Protein AF-A0A954YK16-F1 (afdb_monomer_lite)

Secondary structure (DSSP, 8-state):
--TTPPPPP---TT--SS-HHHHHHHHHTT-TTGGGSTTHHHHHHHHHHHTTPPP--HHHHHHHHHHHHHHHHHHHHHHH-

Sequence (81 aa):
MLEGAVPWIVDWEMARIGDPAYDLAVVSRGNRRLLGVRNGLNVLLDAYLESGGKPISLTDIHVHESFLILHWLNEGWREHS

Radius of gyration: 14.89 Å; chains: 1; bounding box: 33×34×40 Å

pLDDT: mean 89.9, std 10.64, range [44.03, 97.75]

Foldseek 3Di:
DDDPDDDDDDDCPVPDDDDCLLVLLVQCLVPCCRVNDHPVSVVVLVVCVVVVHDDDDPVSNVVNSVVVVVVVVVVVVVVVD

Structure (mmCIF, N/CA/C/O backbone):
data_AF-A0A954YK16-F1
#
_entry.id   AF-A0A954YK16-F1
#
loop_
_atom_site.group_PDB
_atom_site.id
_atom_site.type_symbol
_atom_site.label_atom_id
_atom_site.label_alt_id
_atom_site.label_comp_id
_atom_site.label_asym_id
_atom_site.label_entity_id
_atom_site.label_seq_id
_atom_site.pdbx_PDB_ins_code
_atom_site.Cartn_x
_atom_site.Cartn_y
_atom_site.Cartn_z
_atom_site.occupancy
_atom_site.B_iso_or_equiv
_atom_site.auth_seq_id
_atom_site.auth_comp_id
_atom_site.auth_asym_id
_atom_site.auth_atom_id
_atom_site.pdbx_PDB_model_num
ATOM 1 N N . MET A 1 1 ? -12.326 -25.405 9.394 1.00 44.03 1 MET A N 1
ATOM 2 C CA . MET A 1 1 ? -12.321 -23.969 9.734 1.00 44.03 1 MET A CA 1
ATOM 3 C C . MET A 1 1 ? -11.220 -23.775 10.756 1.00 44.03 1 MET A C 1
ATOM 5 O O . MET A 1 1 ? -11.243 -24.471 11.760 1.00 44.03 1 MET A O 1
ATOM 9 N N . LEU A 1 2 ? -10.209 -22.961 10.455 1.00 50.47 2 LEU A N 1
ATOM 10 C CA . LEU A 1 2 ? -9.169 -22.606 11.423 1.00 50.47 2 LEU A CA 1
ATOM 11 C C . LEU A 1 2 ? -9.650 -21.364 12.175 1.00 50.47 2 LEU A C 1
ATOM 13 O O . LEU A 1 2 ? -9.385 -20.244 11.751 1.00 50.47 2 LEU A O 1
ATOM 17 N N . GLU A 1 3 ? -10.412 -21.561 13.245 1.00 49.59 3 GLU A N 1
ATOM 18 C CA . GLU A 1 3 ? -10.675 -20.483 14.199 1.00 49.59 3 GLU A CA 1
ATOM 19 C C . GLU A 1 3 ? -9.411 -20.281 15.050 1.00 49.59 3 GLU A C 1
ATOM 21 O O . GLU A 1 3 ? -8.928 -21.220 15.680 1.00 49.59 3 GLU A O 1
ATOM 26 N N . GLY A 1 4 ? -8.838 -19.072 15.024 1.00 66.88 4 GLY A N 1
ATOM 27 C CA . GLY A 1 4 ? -7.730 -18.670 15.906 1.00 66.88 4 GLY A CA 1
ATOM 28 C C . GLY A 1 4 ? -6.310 -18.718 15.324 1.00 66.88 4 GLY A C 1
ATOM 29 O O . GLY A 1 4 ? -5.360 -18.436 16.051 1.00 66.88 4 GLY A O 1
ATOM 30 N N . ALA A 1 5 ? -6.124 -19.037 14.041 1.00 71.06 5 ALA A N 1
ATOM 31 C CA . ALA A 1 5 ? -4.799 -18.962 13.424 1.00 71.06 5 ALA A CA 1
ATOM 32 C C . ALA A 1 5 ? -4.455 -17.512 13.042 1.00 71.06 5 ALA A C 1
ATOM 34 O O . ALA A 1 5 ? -5.113 -16.921 12.187 1.00 71.06 5 ALA A O 1
ATOM 35 N N . VAL A 1 6 ? -3.407 -16.951 13.651 1.00 78.62 6 VAL A N 1
ATOM 36 C CA . VAL A 1 6 ? -2.813 -15.688 13.191 1.00 78.62 6 VAL A CA 1
ATOM 37 C C . VAL A 1 6 ? -2.060 -15.969 11.884 1.00 78.62 6 VAL A C 1
ATOM 39 O O . VAL A 1 6 ? -1.248 -16.898 11.852 1.00 78.62 6 VAL A O 1
ATOM 42 N N . PRO A 1 7 ? -2.329 -15.227 10.797 1.00 83.12 7 PRO A N 1
ATOM 43 C CA . PRO A 1 7 ? -1.610 -15.409 9.544 1.00 83.12 7 PRO A CA 1
ATOM 44 C C . PRO A 1 7 ? -0.131 -15.046 9.718 1.00 83.12 7 PRO A C 1
ATOM 46 O O . PRO A 1 7 ? 0.206 -14.036 10.333 1.00 83.12 7 PRO A O 1
ATOM 49 N N . TRP A 1 8 ? 0.750 -15.870 9.152 1.00 88.06 8 TRP A N 1
ATOM 50 C CA . TRP A 1 8 ? 2.190 -15.621 9.119 1.00 88.06 8 TRP A CA 1
ATOM 51 C C . TRP A 1 8 ? 2.589 -15.037 7.764 1.00 88.06 8 TRP A C 1
ATOM 53 O O . TRP A 1 8 ? 2.123 -15.512 6.728 1.00 88.06 8 TRP A O 1
ATOM 63 N N . ILE A 1 9 ? 3.470 -14.035 7.775 1.00 89.94 9 ILE A N 1
ATOM 64 C CA . ILE A 1 9 ? 4.038 -13.435 6.563 1.00 89.94 9 ILE A CA 1
ATOM 65 C C . ILE A 1 9 ? 5.386 -14.100 6.270 1.00 89.94 9 ILE A C 1
ATOM 67 O O . ILE A 1 9 ? 6.267 -14.161 7.131 1.00 89.94 9 ILE A O 1
ATOM 71 N N . VAL A 1 10 ? 5.537 -14.592 5.0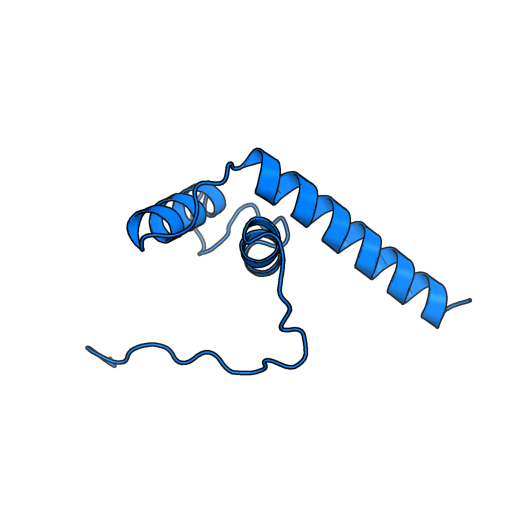45 1.00 93.25 10 VAL A N 1
ATOM 72 C CA . VAL A 1 10 ? 6.761 -15.199 4.505 1.00 93.25 10 VAL A CA 1
ATOM 73 C C . VAL A 1 10 ? 7.222 -14.402 3.282 1.00 93.25 10 VAL A C 1
ATOM 75 O O . VAL A 1 10 ? 6.512 -13.496 2.860 1.00 93.25 10 VAL A O 1
ATOM 78 N N . ASP A 1 11 ? 8.375 -14.764 2.715 1.00 92.69 11 ASP A N 1
ATOM 79 C CA . ASP A 1 11 ? 8.948 -14.119 1.522 1.00 92.69 11 ASP A CA 1
ATOM 80 C C . ASP A 1 11 ? 9.339 -12.641 1.739 1.00 92.69 11 ASP A C 1
ATOM 82 O O . ASP A 1 11 ? 8.712 -11.696 1.265 1.00 92.69 11 ASP A O 1
ATOM 86 N N . TRP A 1 12 ? 10.395 -12.448 2.536 1.00 95.19 12 TRP A N 1
ATOM 87 C CA . TRP A 1 12 ? 10.892 -11.130 2.950 1.00 95.19 12 TRP A CA 1
ATOM 88 C C . TRP A 1 12 ? 12.019 -10.592 2.055 1.00 95.19 12 TRP A C 1
ATOM 90 O O . TRP A 1 12 ? 12.663 -9.611 2.420 1.00 95.19 12 TRP A O 1
ATOM 100 N N . GLU A 1 13 ? 12.299 -11.205 0.901 1.00 95.62 13 GLU A N 1
ATOM 101 C CA . GLU A 1 13 ? 13.461 -10.837 0.074 1.00 95.62 13 GLU A CA 1
ATOM 102 C C . GLU A 1 13 ? 13.403 -9.388 -0.440 1.00 95.62 13 GLU A C 1
ATOM 104 O O . GLU A 1 13 ? 14.431 -8.729 -0.589 1.00 95.62 13 GLU A O 1
ATOM 109 N N . MET A 1 14 ? 12.189 -8.864 -0.633 1.00 90.25 14 MET A N 1
ATOM 110 C CA . MET A 1 14 ? 11.948 -7.494 -1.096 1.00 90.25 14 MET A CA 1
ATOM 111 C C . MET A 1 14 ? 11.740 -6.486 0.041 1.00 90.25 14 MET A C 1
ATOM 113 O O . MET A 1 14 ? 11.534 -5.294 -0.232 1.00 90.25 14 MET A O 1
ATOM 117 N N . ALA A 1 15 ? 11.792 -6.942 1.297 1.00 93.75 15 ALA A N 1
ATOM 118 C CA . ALA A 1 15 ? 11.530 -6.124 2.471 1.00 93.75 15 ALA A CA 1
ATOM 119 C C . ALA A 1 15 ? 12.544 -4.988 2.603 1.00 93.75 15 ALA A C 1
ATOM 121 O O . ALA A 1 15 ? 13.750 -5.162 2.423 1.00 93.75 15 ALA A O 1
ATOM 122 N N . ARG A 1 16 ? 12.045 -3.796 2.928 1.00 92.94 16 ARG A N 1
ATOM 123 C CA . ARG A 1 16 ? 12.851 -2.577 2.987 1.00 92.94 16 ARG A CA 1
ATOM 124 C C . ARG A 1 16 ? 12.247 -1.562 3.945 1.00 92.94 16 ARG A C 1
ATOM 126 O O . ARG A 1 16 ? 11.044 -1.553 4.174 1.00 92.94 16 ARG A O 1
ATOM 133 N N . ILE A 1 17 ? 13.091 -0.680 4.473 1.00 95.75 17 ILE A N 1
ATOM 134 C CA . ILE A 1 17 ? 12.634 0.505 5.206 1.00 95.75 17 ILE A CA 1
ATOM 135 C C . ILE A 1 17 ? 12.110 1.518 4.186 1.00 95.75 17 ILE A C 1
ATOM 137 O O . ILE A 1 17 ? 12.783 1.793 3.191 1.00 95.75 17 ILE A O 1
ATOM 141 N N . GLY A 1 18 ? 10.937 2.097 4.438 1.00 93.81 18 GLY A N 1
ATOM 142 C CA . GLY A 1 18 ? 10.339 3.049 3.512 1.00 93.81 18 GLY A CA 1
ATOM 143 C C . GLY A 1 18 ? 9.013 3.628 3.983 1.00 93.81 18 GLY A C 1
ATOM 144 O O . GLY A 1 18 ? 8.667 3.589 5.163 1.00 93.81 18 GLY A O 1
ATOM 145 N N . ASP A 1 19 ? 8.299 4.213 3.028 1.00 96.19 19 ASP A N 1
ATOM 146 C CA . ASP A 1 19 ? 6.958 4.745 3.226 1.00 96.19 19 ASP A CA 1
ATOM 147 C C . ASP A 1 19 ? 5.940 3.591 3.277 1.00 96.19 19 ASP A C 1
ATOM 149 O O . ASP A 1 19 ? 5.846 2.853 2.298 1.00 96.19 19 ASP A O 1
ATOM 153 N N . PRO A 1 20 ? 5.156 3.420 4.359 1.00 96.56 20 PRO A N 1
ATOM 154 C CA . PRO A 1 20 ? 4.180 2.331 4.457 1.00 96.56 20 PRO A CA 1
ATOM 155 C C . PRO A 1 20 ? 3.081 2.390 3.387 1.00 96.56 20 PRO A C 1
ATOM 157 O O . PRO A 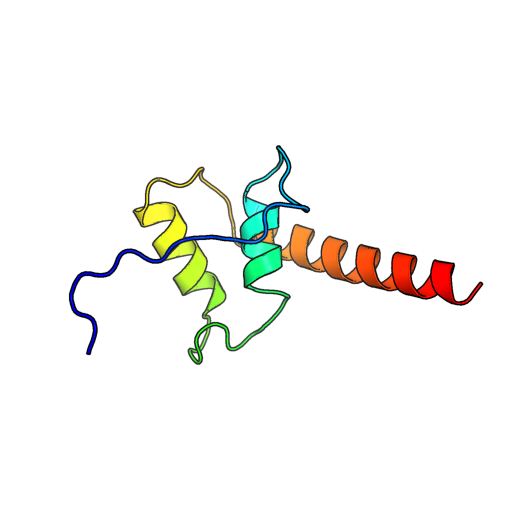1 20 ? 2.455 1.372 3.097 1.00 96.56 20 PRO A O 1
ATOM 160 N N . ALA A 1 21 ? 2.851 3.546 2.754 1.00 97.31 21 ALA A N 1
ATOM 161 C CA . ALA A 1 21 ? 1.949 3.621 1.609 1.00 97.31 21 ALA A CA 1
ATOM 162 C C . ALA A 1 21 ? 2.419 2.741 0.432 1.00 97.31 21 ALA A C 1
ATOM 164 O O . ALA A 1 21 ? 1.585 2.252 -0.332 1.00 97.31 21 ALA A O 1
ATOM 165 N N . TYR A 1 22 ? 3.726 2.470 0.327 1.00 95.88 22 TYR A N 1
ATOM 166 C CA . TYR A 1 22 ? 4.284 1.517 -0.631 1.00 95.88 22 TYR A CA 1
ATOM 167 C C . TYR A 1 22 ? 3.806 0.084 -0.369 1.00 95.88 22 TYR A C 1
ATOM 169 O O . TYR A 1 22 ? 3.391 -0.596 -1.304 1.00 95.88 22 TYR A O 1
ATOM 177 N N . ASP A 1 23 ? 3.781 -0.365 0.888 1.00 94.75 23 ASP A N 1
ATOM 178 C CA . ASP A 1 23 ? 3.327 -1.720 1.229 1.00 94.75 23 ASP A CA 1
ATOM 179 C C . ASP A 1 23 ? 1.847 -1.911 0.870 1.00 94.75 23 ASP A C 1
ATOM 181 O O . ASP A 1 23 ? 1.465 -2.906 0.247 1.00 94.75 23 ASP A O 1
ATOM 185 N N . LEU A 1 24 ? 1.003 -0.915 1.172 1.00 95.50 24 LEU A N 1
ATOM 186 C CA . LEU A 1 24 ? -0.411 -0.943 0.786 1.00 95.50 24 LEU A CA 1
ATOM 187 C C . LEU A 1 24 ? -0.584 -0.895 -0.739 1.00 95.50 24 LEU A C 1
ATOM 189 O O . LEU A 1 24 ? -1.485 -1.555 -1.266 1.00 95.50 24 LEU A O 1
ATOM 193 N N . ALA A 1 25 ? 0.281 -0.179 -1.463 1.00 95.44 25 ALA A N 1
ATOM 194 C CA . ALA A 1 25 ? 0.302 -0.179 -2.926 1.00 95.44 25 ALA A CA 1
ATOM 195 C C . ALA A 1 25 ? 0.694 -1.552 -3.503 1.00 95.44 25 ALA A C 1
ATOM 197 O O . ALA A 1 25 ? 0.111 -1.995 -4.493 1.00 95.44 25 ALA A O 1
ATOM 198 N N . VAL A 1 26 ? 1.620 -2.275 -2.866 1.00 92.94 26 VAL A N 1
ATOM 199 C CA . VAL A 1 26 ? 2.008 -3.643 -3.256 1.00 92.94 26 VAL A CA 1
ATOM 200 C C . VAL A 1 26 ? 0.886 -4.655 -3.012 1.00 92.94 26 VAL A C 1
ATOM 202 O O . VAL A 1 26 ? 0.747 -5.601 -3.793 1.00 92.94 26 VAL A O 1
ATOM 205 N N . VAL A 1 27 ? 0.078 -4.475 -1.962 1.00 92.25 27 VAL A N 1
ATOM 206 C CA . VAL A 1 27 ? -1.089 -5.331 -1.675 1.00 92.25 27 VAL A CA 1
ATOM 207 C C . VAL A 1 27 ? -2.236 -5.047 -2.644 1.00 92.25 27 VAL A C 1
ATOM 209 O O . VA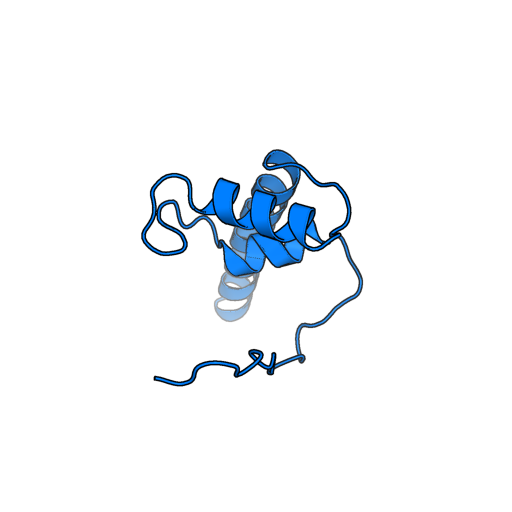L A 1 27 ? -2.872 -5.971 -3.153 1.00 92.25 27 VAL A O 1
ATOM 212 N N . SER A 1 28 ? -2.514 -3.772 -2.904 1.00 92.38 28 SER A N 1
ATOM 213 C CA . SER A 1 28 ? -3.638 -3.347 -3.742 1.00 92.38 28 SER A CA 1
ATOM 214 C C . SER A 1 28 ? -3.365 -3.497 -5.238 1.00 92.38 28 SER A C 1
ATOM 216 O O . SER A 1 28 ? -4.244 -3.965 -5.962 1.00 92.38 28 SER A O 1
ATOM 218 N N . ARG A 1 29 ? -2.160 -3.149 -5.708 1.00 87.31 29 ARG A N 1
ATOM 219 C CA . ARG A 1 29 ? -1.710 -3.209 -7.115 1.00 87.31 29 ARG A CA 1
ATOM 220 C C . ARG A 1 29 ? -2.698 -2.584 -8.108 1.00 87.31 29 ARG A C 1
ATOM 222 O O . ARG A 1 29 ? -2.900 -3.117 -9.199 1.00 87.31 29 ARG A O 1
ATOM 229 N N . GLY A 1 30 ? -3.389 -1.510 -7.731 1.00 79.94 30 GLY A N 1
ATOM 230 C CA . GLY A 1 30 ? -4.416 -0.871 -8.560 1.00 79.94 30 GLY A CA 1
ATOM 231 C C . GLY A 1 30 ? -5.708 -1.684 -8.713 1.00 79.94 30 GLY A C 1
ATOM 232 O O . GLY A 1 30 ? -6.573 -1.336 -9.525 1.00 79.94 30 GLY A O 1
ATOM 233 N N . ASN A 1 31 ? -5.883 -2.778 -7.963 1.00 84.31 31 ASN A N 1
ATOM 234 C CA . ASN A 1 31 ? -7.064 -3.629 -8.050 1.00 84.31 31 ASN A CA 1
ATOM 235 C C . ASN A 1 31 ? -8.298 -2.932 -7.458 1.00 84.31 31 ASN A C 1
ATOM 237 O O . ASN A 1 31 ? -8.501 -2.856 -6.246 1.00 84.31 31 ASN A O 1
ATOM 241 N N . ARG A 1 32 ? -9.209 -2.511 -8.340 1.00 71.69 32 ARG A N 1
ATOM 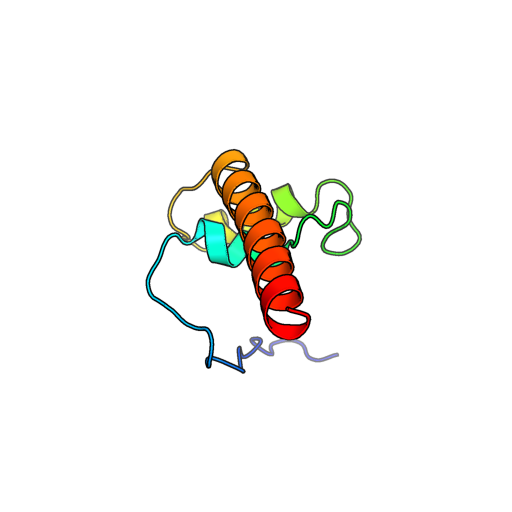242 C CA . ARG A 1 32 ? -10.461 -1.822 -7.974 1.00 71.69 32 ARG A CA 1
ATOM 243 C C . ARG A 1 32 ? -11.476 -2.705 -7.230 1.00 71.69 32 ARG A C 1
ATOM 245 O O . ARG A 1 32 ? -12.464 -2.180 -6.715 1.00 71.69 32 ARG A O 1
ATOM 252 N N . ARG A 1 33 ? -11.268 -4.026 -7.199 1.00 77.56 33 ARG A N 1
ATOM 253 C CA . ARG A 1 33 ? -12.065 -5.028 -6.466 1.00 77.56 33 ARG A CA 1
ATOM 254 C C . ARG A 1 33 ? -11.199 -5.821 -5.484 1.00 77.56 33 ARG A C 1
ATOM 256 O O . ARG A 1 33 ? -11.346 -7.038 -5.353 1.00 77.56 33 ARG A O 1
ATOM 263 N N . LEU A 1 34 ? -10.273 -5.138 -4.816 1.00 82.88 34 LEU A N 1
ATOM 264 C CA . LEU A 1 34 ? -9.488 -5.717 -3.731 1.00 82.88 34 LEU A CA 1
ATOM 265 C C . LEU A 1 34 ? -10.414 -6.398 -2.701 1.00 82.88 34 LEU A C 1
ATOM 267 O O . LEU A 1 34 ? -11.478 -5.869 -2.385 1.00 82.88 34 LEU A O 1
ATOM 271 N N . LEU A 1 35 ? -10.042 -7.596 -2.234 1.00 81.06 35 LEU A N 1
ATOM 272 C CA . LEU A 1 35 ? -10.851 -8.444 -1.335 1.00 81.06 35 LEU A CA 1
ATOM 273 C C . LEU A 1 35 ? -12.247 -8.836 -1.874 1.00 81.06 35 LEU A C 1
ATOM 275 O O . LEU A 1 35 ? -13.108 -9.267 -1.114 1.00 81.06 35 LEU A O 1
ATOM 279 N N . GLY A 1 36 ? -12.504 -8.681 -3.177 1.00 86.12 36 GLY A N 1
ATOM 280 C CA . GLY A 1 36 ? -13.807 -8.979 -3.782 1.00 86.12 36 GLY A CA 1
ATOM 281 C C . GLY A 1 36 ? -14.903 -7.953 -3.468 1.00 86.12 36 GLY A C 1
ATOM 282 O O . GLY A 1 36 ? -16.050 -8.156 -3.865 1.00 86.12 36 GLY A O 1
ATOM 283 N N . VAL A 1 37 ? -14.570 -6.838 -2.808 1.00 86.94 37 VAL A N 1
ATOM 284 C CA . VAL A 1 37 ? -15.525 -5.792 -2.413 1.00 86.94 37 VAL A CA 1
ATOM 285 C C . VAL A 1 37 ? -15.342 -4.511 -3.228 1.00 86.94 37 VAL A C 1
ATOM 287 O O . VAL A 1 37 ? -14.267 -4.208 -3.753 1.00 86.94 37 VAL A O 1
ATOM 290 N N . ARG A 1 38 ? -16.419 -3.726 -3.354 1.00 83.44 38 ARG A N 1
ATOM 291 C CA . ARG A 1 38 ? -16.349 -2.384 -3.948 1.00 83.44 38 ARG A CA 1
ATOM 292 C C . ARG A 1 38 ? -15.593 -1.460 -2.991 1.00 83.44 38 ARG A C 1
ATOM 294 O O . ARG A 1 38 ? -15.875 -1.473 -1.802 1.00 83.44 38 ARG A O 1
ATOM 301 N N . ASN A 1 39 ? -14.685 -0.639 -3.523 1.00 86.00 39 ASN A N 1
ATOM 302 C CA . ASN A 1 39 ? -13.816 0.250 -2.738 1.00 86.00 39 ASN A CA 1
ATOM 303 C C . ASN A 1 39 ? -12.919 -0.508 -1.739 1.00 86.00 39 ASN A C 1
ATOM 305 O O . ASN A 1 39 ? -12.644 -0.006 -0.654 1.00 86.00 39 ASN A O 1
ATOM 309 N N . GLY A 1 40 ? -12.450 -1.708 -2.100 1.00 90.56 40 GLY A N 1
ATOM 310 C CA . GLY A 1 40 ? -11.624 -2.530 -1.209 1.00 90.56 40 GLY A CA 1
ATOM 311 C C . GLY A 1 40 ? -10.327 -1.867 -0.741 1.00 90.56 40 GLY A C 1
ATOM 312 O O . GLY A 1 40 ? -9.841 -2.203 0.331 1.00 90.56 40 GLY A O 1
ATOM 313 N N . LEU A 1 41 ? -9.802 -0.886 -1.483 1.00 92.88 41 LEU A N 1
ATOM 314 C CA . LEU A 1 41 ? -8.659 -0.093 -1.028 1.00 92.88 41 LEU A CA 1
ATOM 315 C C . LEU A 1 41 ? -8.989 0.755 0.213 1.00 92.88 41 LEU A C 1
ATOM 317 O O . LEU A 1 41 ? -8.169 0.838 1.119 1.00 92.88 41 LEU A O 1
ATOM 321 N N . ASN A 1 42 ? -10.191 1.334 0.287 1.00 94.00 42 ASN A N 1
ATOM 322 C CA . ASN A 1 42 ? -10.625 2.073 1.473 1.00 94.00 42 ASN A CA 1
ATOM 323 C C . ASN A 1 42 ? -10.712 1.132 2.675 1.00 94.00 42 ASN A C 1
ATOM 325 O O . ASN A 1 42 ? -10.172 1.441 3.724 1.00 94.00 42 ASN A O 1
ATOM 329 N N . VAL A 1 43 ? -11.302 -0.052 2.479 1.00 93.94 43 VAL A N 1
ATOM 330 C CA . VAL A 1 43 ? -11.401 -1.078 3.528 1.00 93.94 43 VAL A CA 1
ATOM 331 C C . VAL A 1 43 ? -10.015 -1.509 4.019 1.00 93.94 43 VAL A C 1
ATOM 333 O O . VAL A 1 43 ? -9.813 -1.674 5.218 1.00 93.94 43 VAL A O 1
ATOM 336 N N . LEU A 1 44 ? -9.049 -1.668 3.108 1.00 93.81 44 LEU A N 1
ATOM 337 C CA . LEU A 1 44 ? -7.667 -1.979 3.471 1.00 93.81 44 LEU A CA 1
ATOM 338 C C . LEU A 1 44 ? -7.027 -0.854 4.298 1.00 93.81 44 LEU A C 1
ATOM 340 O O . LEU A 1 44 ? -6.386 -1.138 5.308 1.00 93.81 44 LEU A O 1
ATOM 344 N N . LEU A 1 45 ? -7.185 0.401 3.869 1.00 96.12 45 LEU A N 1
ATOM 345 C CA . LEU A 1 45 ? -6.633 1.553 4.580 1.00 96.12 45 LEU A CA 1
ATOM 346 C C . LEU A 1 45 ? -7.249 1.688 5.978 1.00 96.12 45 LEU A C 1
ATOM 348 O O . LEU A 1 45 ? -6.508 1.855 6.944 1.00 96.12 45 LEU A O 1
ATOM 352 N N . ASP A 1 46 ? -8.569 1.557 6.090 1.00 96.19 46 ASP A N 1
ATOM 353 C CA . ASP A 1 46 ? -9.279 1.625 7.368 1.00 96.19 46 ASP A CA 1
ATOM 354 C C . ASP A 1 46 ? -8.754 0.548 8.331 1.00 96.19 46 ASP A C 1
ATOM 356 O O . ASP A 1 46 ? -8.319 0.871 9.434 1.00 96.19 46 ASP A O 1
ATOM 360 N N . ALA A 1 47 ? -8.651 -0.708 7.881 1.00 94.56 47 ALA A N 1
ATOM 361 C CA . ALA A 1 47 ? -8.120 -1.804 8.696 1.00 94.56 47 ALA A CA 1
ATOM 362 C C . ALA A 1 47 ? -6.653 -1.589 9.123 1.00 94.56 47 ALA A C 1
ATOM 364 O O . ALA A 1 47 ? -6.267 -1.921 10.247 1.00 94.56 47 ALA A O 1
ATOM 365 N N . TYR A 1 48 ? -5.821 -1.026 8.242 1.00 96.19 48 TYR A N 1
ATOM 366 C CA . TYR A 1 48 ? -4.431 -0.691 8.555 1.00 96.19 48 TYR A CA 1
ATOM 367 C C . TYR A 1 48 ? -4.335 0.402 9.632 1.00 96.19 48 TYR A C 1
ATOM 369 O O . TYR A 1 48 ? -3.551 0.274 10.576 1.00 96.19 48 TYR A O 1
ATOM 377 N N . LEU A 1 49 ? -5.158 1.450 9.532 1.00 97.75 49 LEU A N 1
ATOM 378 C CA . LEU A 1 49 ? -5.208 2.529 10.522 1.00 97.75 49 LEU A CA 1
ATOM 379 C C . LEU A 1 49 ? -5.763 2.038 11.865 1.00 97.75 49 LEU A C 1
ATOM 381 O O . LEU A 1 49 ? -5.185 2.339 12.908 1.00 97.75 49 LEU A O 1
ATOM 385 N N . GLU A 1 50 ? -6.827 1.233 11.851 1.00 97.56 50 GLU A N 1
ATOM 386 C CA . GLU A 1 50 ? -7.407 0.604 13.047 1.00 97.56 50 GLU A CA 1
ATOM 387 C C . GLU A 1 50 ? -6.408 -0.312 13.768 1.00 97.56 50 GLU A C 1
ATOM 389 O O . GLU A 1 50 ? -6.434 -0.420 14.994 1.00 97.56 50 GLU A O 1
ATOM 394 N N . SER A 1 51 ? -5.473 -0.912 13.028 1.00 95.44 51 SER A N 1
ATOM 395 C CA . SER A 1 51 ? -4.389 -1.738 13.576 1.00 95.44 51 SER A CA 1
ATOM 396 C C . SER A 1 51 ? -3.234 -0.922 14.183 1.00 95.44 51 SER A C 1
ATOM 398 O O . SER A 1 51 ? -2.244 -1.501 14.629 1.00 95.44 51 SER A O 1
ATOM 400 N N . GLY A 1 52 ? -3.329 0.413 14.206 1.00 97.25 52 GLY A N 1
ATOM 401 C CA . GLY A 1 52 ? -2.295 1.309 14.733 1.00 97.25 52 GLY A CA 1
ATOM 402 C C . GLY A 1 52 ? -1.211 1.687 13.720 1.00 97.25 52 GLY A C 1
ATOM 403 O O . GLY A 1 52 ? -0.128 2.125 14.115 1.00 97.25 52 GLY A O 1
ATOM 404 N N . GLY A 1 53 ? -1.479 1.513 12.423 1.00 96.31 53 GLY A N 1
ATOM 405 C CA . GLY A 1 53 ? -0.582 1.926 11.349 1.00 96.31 53 GLY A CA 1
ATOM 406 C C . GLY A 1 53 ? -0.288 3.431 11.349 1.00 96.31 53 GLY A C 1
ATOM 407 O O . GLY A 1 53 ? -1.055 4.252 11.858 1.00 96.31 53 GLY A O 1
ATOM 408 N N . LYS A 1 54 ? 0.839 3.822 10.743 1.00 97.00 54 LYS A N 1
ATOM 409 C CA . LYS A 1 54 ? 1.191 5.239 10.560 1.00 97.00 54 LYS A CA 1
ATOM 410 C C . LYS A 1 54 ? 0.121 5.940 9.703 1.00 97.00 54 LYS A C 1
ATOM 412 O O . LYS A 1 54 ? -0.207 5.399 8.650 1.00 97.00 54 LYS A O 1
ATOM 417 N N . PRO A 1 55 ? -0.349 7.149 10.064 1.00 96.94 55 PRO A N 1
ATOM 418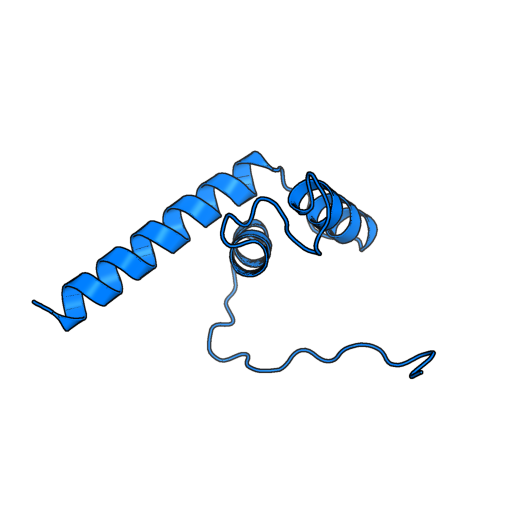 C CA . PRO A 1 55 ? -1.322 7.881 9.257 1.00 96.94 55 PRO A CA 1
ATOM 419 C C . PRO A 1 55 ? -0.818 8.136 7.831 1.00 96.94 55 PRO A C 1
ATOM 421 O O . PRO A 1 55 ? 0.226 8.764 7.646 1.00 96.94 55 PRO A O 1
ATOM 424 N N . ILE A 1 56 ? -1.576 7.654 6.848 1.00 97.44 56 ILE A N 1
ATOM 425 C CA . ILE A 1 56 ? -1.365 7.837 5.406 1.00 97.44 56 ILE A CA 1
ATOM 426 C C . ILE A 1 56 ? -2.722 8.024 4.721 1.00 97.44 56 ILE A C 1
ATOM 428 O O . ILE A 1 56 ? -3.766 7.697 5.290 1.00 97.44 56 ILE A O 1
ATOM 432 N N . SER A 1 57 ? -2.717 8.559 3.505 1.00 97.38 57 SER A N 1
ATOM 433 C CA . SER A 1 57 ? -3.918 8.816 2.712 1.00 97.38 57 SER A CA 1
ATOM 434 C C . SER A 1 57 ? -4.048 7.871 1.516 1.00 97.38 57 SER A C 1
ATOM 436 O O . SER A 1 57 ? -3.078 7.265 1.062 1.00 97.38 57 SER A O 1
ATOM 438 N N . LEU A 1 58 ? -5.252 7.803 0.937 1.00 96.19 58 LEU A N 1
ATOM 439 C CA . LEU A 1 58 ? -5.474 7.123 -0.347 1.00 96.19 58 LEU A CA 1
ATOM 440 C C . LEU A 1 58 ? -4.591 7.698 -1.463 1.00 96.19 58 LEU A C 1
ATOM 442 O O . LEU A 1 58 ? -4.125 6.957 -2.324 1.00 96.19 58 LEU A O 1
ATOM 446 N N . THR A 1 59 ? -4.345 9.010 -1.441 1.00 97.06 59 THR A N 1
ATOM 447 C CA . THR A 1 59 ? -3.479 9.676 -2.419 1.00 97.06 59 THR A CA 1
ATOM 448 C C . THR A 1 59 ? -2.052 9.147 -2.341 1.00 97.06 59 THR A C 1
ATOM 450 O O . THR A 1 59 ? -1.472 8.850 -3.383 1.00 97.06 59 THR A O 1
ATOM 453 N N . ASP A 1 60 ? -1.511 8.970 -1.132 1.00 97.56 60 ASP A N 1
ATOM 454 C CA . ASP A 1 60 ? -0.156 8.440 -0.941 1.00 97.56 60 ASP A CA 1
ATOM 455 C C . ASP A 1 60 ? -0.040 7.033 -1.541 1.00 97.56 60 ASP A C 1
ATOM 457 O O . ASP A 1 60 ? 0.905 6.737 -2.273 1.00 97.56 60 ASP A O 1
ATOM 461 N N . ILE A 1 61 ? -1.052 6.187 -1.317 1.00 96.56 61 ILE A N 1
ATOM 462 C CA . ILE A 1 61 ? -1.092 4.826 -1.868 1.00 96.56 61 ILE A CA 1
ATOM 463 C C . ILE A 1 61 ? -1.147 4.860 -3.400 1.00 96.56 61 ILE A C 1
ATOM 465 O O . ILE A 1 61 ? -0.365 4.179 -4.057 1.00 96.56 61 ILE A O 1
ATOM 469 N N . HIS A 1 62 ? -2.011 5.689 -3.989 1.00 95.38 62 HIS A N 1
ATOM 470 C CA . HIS A 1 62 ? -2.143 5.796 -5.446 1.00 95.38 62 HIS A CA 1
ATOM 471 C C . HIS A 1 62 ? -0.870 6.298 -6.144 1.00 95.38 62 HIS A C 1
ATOM 473 O O . HIS A 1 62 ? -0.561 5.876 -7.265 1.00 95.38 62 HIS A O 1
ATOM 479 N N . VAL A 1 63 ? -0.111 7.185 -5.495 1.00 96.19 63 VAL A N 1
ATOM 480 C CA . VAL A 1 63 ? 1.200 7.618 -5.997 1.00 96.19 63 VAL A CA 1
ATOM 481 C C . VAL A 1 63 ? 2.158 6.426 -6.062 1.00 96.19 63 VAL A C 1
ATOM 483 O O . VAL A 1 63 ? 2.771 6.192 -7.106 1.00 96.19 63 VAL A O 1
ATOM 486 N N . HIS A 1 64 ? 2.236 5.621 -5.000 1.00 96.88 64 HIS A N 1
ATOM 487 C CA . HIS A 1 64 ? 3.084 4.425 -4.985 1.00 96.88 64 HIS A CA 1
ATOM 488 C C . HIS A 1 64 ? 2.608 3.333 -5.945 1.00 96.88 64 HIS A C 1
ATOM 490 O O . HIS A 1 64 ? 3.445 2.712 -6.593 1.00 96.88 64 HIS A O 1
ATOM 496 N N . GLU A 1 65 ? 1.298 3.133 -6.122 1.00 95.44 65 GLU A N 1
ATOM 497 C CA . GLU A 1 65 ? 0.763 2.214 -7.142 1.00 95.44 65 GLU A CA 1
ATOM 498 C C . GLU A 1 65 ? 1.246 2.609 -8.544 1.00 95.44 65 GLU A C 1
ATOM 500 O O . GLU A 1 65 ? 1.650 1.757 -9.338 1.00 95.44 65 GLU A O 1
ATOM 505 N N . SER A 1 66 ? 1.260 3.911 -8.838 1.00 94.62 66 SER A N 1
ATOM 506 C CA . SER A 1 66 ? 1.738 4.433 -10.119 1.00 94.62 66 SER A CA 1
ATOM 507 C C . SER A 1 66 ? 3.233 4.169 -10.307 1.00 94.62 66 SER A C 1
ATOM 509 O O . SER A 1 66 ? 3.653 3.696 -11.365 1.00 94.62 66 SER A O 1
ATOM 511 N N . PHE A 1 67 ? 4.046 4.424 -9.276 1.00 94.94 67 PHE A N 1
ATOM 512 C CA . PHE A 1 67 ? 5.481 4.141 -9.327 1.00 94.94 67 PHE A CA 1
ATOM 513 C C . PHE A 1 67 ? 5.792 2.649 -9.425 1.00 94.94 67 PHE A C 1
ATOM 515 O O . PHE A 1 67 ? 6.727 2.285 -10.133 1.00 94.94 67 PHE A O 1
ATOM 522 N N . LEU A 1 68 ? 4.999 1.787 -8.789 1.00 93.12 68 LEU A N 1
ATOM 523 C CA . LEU A 1 68 ? 5.149 0.337 -8.882 1.00 93.12 68 LEU A CA 1
ATOM 524 C C . LEU A 1 68 ? 4.962 -0.151 -10.326 1.00 93.12 68 LEU A C 1
ATOM 526 O O . LEU A 1 68 ? 5.791 -0.902 -10.835 1.00 93.12 68 LEU A O 1
ATOM 530 N N . ILE A 1 69 ? 3.929 0.340 -11.018 1.00 91.50 69 ILE A N 1
ATOM 531 C CA . ILE A 1 69 ? 3.681 0.007 -12.429 1.00 91.50 69 ILE A CA 1
ATOM 532 C C . ILE A 1 69 ? 4.832 0.500 -13.314 1.00 91.50 69 ILE A C 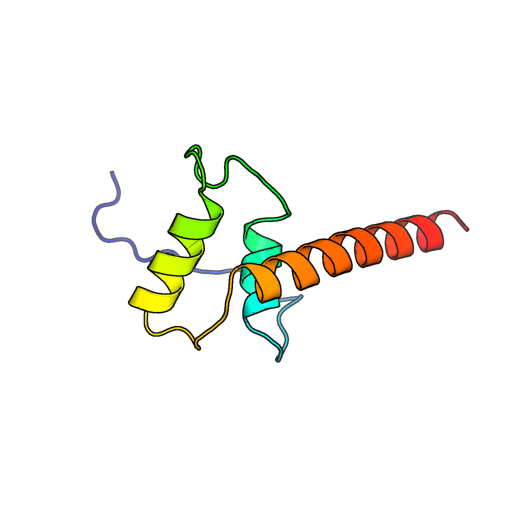1
ATOM 534 O O . ILE A 1 69 ? 5.318 -0.241 -14.169 1.00 91.50 69 ILE A O 1
ATOM 538 N N . LEU A 1 70 ? 5.294 1.737 -13.107 1.00 94.75 70 LEU A N 1
ATOM 539 C CA . LEU A 1 70 ? 6.422 2.294 -13.860 1.00 94.75 70 LEU A CA 1
ATOM 540 C C . LEU A 1 70 ? 7.721 1.517 -13.619 1.00 94.75 70 LEU A C 1
ATOM 542 O O . LEU A 1 70 ? 8.498 1.319 -14.552 1.00 94.75 70 LEU A O 1
ATOM 546 N N . HIS A 1 71 ? 7.949 1.065 -12.387 1.00 91.94 71 HIS A N 1
ATOM 547 C CA . HIS A 1 71 ? 9.106 0.257 -12.031 1.00 91.94 71 HIS A CA 1
ATOM 548 C C . HIS A 1 71 ? 9.104 -1.073 -12.789 1.00 91.94 71 HIS A C 1
ATOM 550 O O . HIS A 1 71 ? 10.079 -1.353 -13.484 1.00 91.94 71 HIS A O 1
ATOM 556 N N . TRP A 1 72 ? 7.992 -1.814 -12.760 1.00 90.44 72 TRP A N 1
ATOM 557 C CA . TRP A 1 72 ? 7.852 -3.074 -13.499 1.00 90.44 72 TRP A CA 1
ATOM 558 C C . TRP A 1 72 ? 7.982 -2.896 -15.013 1.00 90.44 72 TRP A C 1
ATOM 560 O O . TRP A 1 72 ? 8.611 -3.714 -15.679 1.00 90.44 72 TRP A O 1
ATOM 570 N N . LEU A 1 73 ? 7.440 -1.808 -15.570 1.00 93.69 73 LEU A N 1
ATOM 571 C CA . LEU A 1 73 ? 7.626 -1.485 -16.987 1.00 93.69 73 LEU A CA 1
ATOM 572 C C . LEU A 1 73 ? 9.104 -1.262 -17.331 1.00 93.69 73 LEU A C 1
ATOM 574 O O . LEU A 1 73 ? 9.574 -1.739 -18.361 1.00 93.69 73 LEU A O 1
ATOM 578 N N . ASN A 1 74 ? 9.845 -0.550 -16.480 1.00 95.62 74 ASN A N 1
ATOM 579 C CA . ASN A 1 74 ? 11.275 -0.322 -16.679 1.00 95.62 74 ASN A CA 1
ATOM 580 C C . ASN A 1 74 ? 12.108 -1.605 -16.495 1.00 95.62 74 ASN A C 1
ATOM 582 O O . ASN A 1 74 ? 13.092 -1.777 -17.210 1.00 95.62 74 ASN A O 1
ATOM 586 N N . GLU A 1 75 ? 11.742 -2.492 -15.568 1.00 93.56 75 GLU A N 1
ATOM 587 C CA . GLU A 1 75 ? 12.386 -3.806 -15.423 1.00 93.56 75 GLU A CA 1
ATOM 588 C C . GLU A 1 75 ? 12.188 -4.653 -16.681 1.00 93.56 75 GLU A C 1
ATOM 590 O O . GLU A 1 75 ? 13.171 -5.048 -17.305 1.00 93.56 75 GLU A O 1
ATOM 595 N N . GLY A 1 76 ? 10.941 -4.807 -17.137 1.00 94.25 76 GLY A N 1
ATOM 596 C CA . GLY A 1 76 ? 10.645 -5.544 -18.366 1.00 94.25 76 GLY A CA 1
ATOM 597 C C . GLY A 1 76 ? 11.320 -4.938 -19.600 1.00 94.25 76 GLY A C 1
ATOM 598 O O . GLY A 1 76 ? 11.806 -5.666 -20.459 1.00 94.25 76 GLY A O 1
ATOM 599 N N . TRP A 1 77 ? 11.425 -3.607 -19.683 1.00 94.50 77 TRP A N 1
ATOM 600 C CA . TRP A 1 77 ? 12.185 -2.961 -20.756 1.00 94.50 77 TRP A CA 1
ATOM 601 C C . TRP A 1 77 ? 13.661 -3.381 -20.753 1.00 94.50 77 TRP A C 1
ATOM 603 O O . TRP A 1 77 ? 14.189 -3.725 -21.806 1.00 94.50 77 TRP A O 1
ATOM 613 N N . ARG A 1 78 ? 14.316 -3.391 -19.584 1.00 94.25 78 ARG A N 1
ATOM 614 C CA . ARG A 1 78 ? 15.740 -3.747 -19.442 1.00 94.25 78 ARG A CA 1
ATOM 615 C C . ARG A 1 78 ? 16.039 -5.205 -19.759 1.00 94.25 78 ARG A C 1
ATOM 617 O O . ARG A 1 78 ? 17.146 -5.505 -20.185 1.00 94.25 78 ARG A O 1
ATOM 624 N N . GLU A 1 79 ? 15.085 -6.099 -19.541 1.00 93.06 79 GLU A N 1
ATOM 625 C CA . GLU A 1 79 ? 15.224 -7.516 -19.895 1.00 93.06 79 GLU A CA 1
ATOM 626 C C . GLU A 1 79 ? 15.120 -7.761 -21.410 1.00 93.06 79 GLU A C 1
ATOM 628 O O . GLU A 1 79 ? 15.595 -8.784 -21.905 1.00 93.06 79 GLU A O 1
ATOM 633 N N . HIS A 1 80 ? 14.519 -6.826 -22.154 1.00 86.00 80 HIS A N 1
ATOM 634 C CA . HIS A 1 80 ? 14.279 -6.932 -23.597 1.00 86.00 80 HIS A CA 1
ATOM 635 C C . HIS A 1 80 ? 15.142 -5.999 -24.465 1.00 86.00 80 HIS A C 1
ATOM 637 O O . HIS A 1 80 ? 15.069 -6.092 -25.694 1.00 86.00 80 HIS A O 1
ATOM 643 N N . SER A 1 81 ? 15.929 -5.111 -23.854 1.00 71.94 81 SER A N 1
ATOM 644 C CA . SER A 1 81 ? 16.865 -4.189 -24.517 1.00 71.94 81 SER A CA 1
ATOM 645 C C . SER A 1 81 ? 18.303 -4.683 -24.436 1.00 71.94 81 SER A C 1
ATOM 647 O O . SER A 1 81 ? 18.984 -4.684 -25.483 1.00 71.94 81 SER A O 1
#